Protein AF-A0A953W016-F1 (afdb_monomer_lite)

Radius of gyration: 13.23 Å; chains: 1; bounding box: 31×16×40 Å

Structure (mmCIF, N/CA/C/O backbone):
data_AF-A0A953W016-F1
#
_entry.id   AF-A0A953W016-F1
#
loop_
_atom_site.group_PDB
_atom_site.id
_atom_site.type_symbol
_atom_site.label_atom_id
_atom_site.label_alt_id
_atom_site.label_comp_id
_atom_site.label_asym_id
_atom_site.label_entity_id
_atom_site.label_seq_id
_atom_site.pdbx_PDB_ins_code
_atom_site.Cartn_x
_atom_site.Cartn_y
_atom_site.Cartn_z
_atom_site.occupancy
_atom_site.B_iso_or_equiv
_atom_site.auth_seq_id
_atom_site.auth_comp_id
_atom_site.auth_asym_id
_atom_site.auth_atom_id
_atom_site.pdbx_PDB_model_num
ATOM 1 N N . CYS A 1 1 ? -18.740 -0.550 -14.344 1.00 52.22 1 CYS A N 1
ATOM 2 C CA . CYS A 1 1 ? -17.796 -0.149 -15.410 1.00 52.22 1 CYS A CA 1
ATOM 3 C C . CYS A 1 1 ? -16.433 0.386 -14.927 1.00 52.22 1 CYS A C 1
ATOM 5 O O . CYS A 1 1 ? -15.689 0.870 -15.760 1.00 52.22 1 CYS A O 1
ATOM 7 N N . TYR A 1 2 ? -16.025 0.238 -13.652 1.00 49.66 2 TYR A N 1
ATOM 8 C CA . TYR A 1 2 ? -14.630 0.521 -13.235 1.00 49.66 2 TYR A CA 1
ATOM 9 C C . TYR A 1 2 ? -13.663 -0.660 -13.467 1.00 49.66 2 TYR A C 1
ATOM 11 O O . TYR A 1 2 ? -12.456 -0.461 -13.545 1.00 49.66 2 TYR A O 1
ATOM 19 N N . ARG A 1 3 ? -14.187 -1.890 -13.593 1.00 50.94 3 ARG A N 1
ATOM 20 C CA . ARG A 1 3 ? -13.387 -3.113 -13.778 1.00 50.94 3 ARG A CA 1
ATOM 21 C C . ARG A 1 3 ? -12.781 -3.247 -15.180 1.00 50.94 3 ARG A C 1
ATOM 23 O O . ARG A 1 3 ? -11.671 -3.746 -15.284 1.00 50.94 3 ARG A O 1
ATOM 30 N N . ASP A 1 4 ? -13.446 -2.734 -16.215 1.00 52.25 4 ASP A N 1
ATOM 31 C CA . ASP A 1 4 ? -12.969 -2.864 -17.604 1.00 52.25 4 ASP A CA 1
ATOM 32 C C . ASP A 1 4 ? -11.872 -1.839 -17.944 1.00 52.25 4 ASP A C 1
ATOM 34 O O . ASP A 1 4 ? -10.994 -2.102 -18.753 1.00 52.25 4 ASP A O 1
ATOM 38 N N . ALA A 1 5 ? -11.820 -0.690 -17.261 1.00 52.41 5 ALA A N 1
ATOM 39 C CA . ALA A 1 5 ? -10.711 0.260 -17.421 1.00 52.41 5 ALA A CA 1
ATOM 40 C C . ALA A 1 5 ? -9.352 -0.318 -16.957 1.00 52.41 5 ALA A C 1
ATOM 42 O O . ALA A 1 5 ? -8.296 0.185 -17.340 1.00 52.41 5 ALA A O 1
ATOM 43 N N . LEU A 1 6 ? -9.366 -1.395 -16.158 1.00 52.50 6 LEU A N 1
ATOM 44 C CA . LEU A 1 6 ? -8.164 -2.092 -15.695 1.00 52.50 6 LEU A CA 1
ATOM 45 C C . LEU A 1 6 ? -7.578 -3.059 -16.743 1.00 52.50 6 LEU A C 1
ATOM 47 O O . LEU A 1 6 ? -6.453 -3.516 -16.550 1.00 52.50 6 LEU A O 1
ATOM 51 N N . THR A 1 7 ? -8.275 -3.354 -17.852 1.00 50.62 7 THR A N 1
ATOM 52 C CA . THR A 1 7 ? -7.740 -4.224 -18.923 1.00 50.62 7 THR A CA 1
ATOM 53 C C . THR A 1 7 ? -6.905 -3.481 -19.972 1.00 50.62 7 THR A C 1
ATOM 55 O O . THR A 1 7 ? -6.077 -4.102 -20.630 1.00 50.62 7 THR A O 1
ATOM 58 N N . GLU A 1 8 ? -7.060 -2.161 -20.114 1.00 49.41 8 GLU A N 1
ATOM 59 C CA . GLU A 1 8 ? -6.201 -1.328 -20.982 1.00 49.41 8 GLU A CA 1
ATOM 60 C C . GLU A 1 8 ? -4.835 -1.031 -20.321 1.00 49.41 8 GLU A C 1
ATOM 62 O O . GLU A 1 8 ? -3.810 -0.962 -20.999 1.00 49.41 8 GLU A O 1
ATOM 67 N N . ARG A 1 9 ? -4.795 -0.937 -18.980 1.00 50.28 9 ARG A N 1
ATOM 68 C CA . ARG A 1 9 ? -3.578 -0.769 -18.158 1.00 50.28 9 ARG A CA 1
ATOM 69 C C . ARG A 1 9 ? -3.252 -2.063 -17.410 1.00 50.28 9 ARG A C 1
ATOM 71 O O . ARG A 1 9 ? -3.265 -2.090 -16.184 1.00 50.28 9 ARG A O 1
ATOM 78 N N . THR A 1 10 ? -3.000 -3.160 -18.111 1.00 58.78 10 THR A N 1
ATOM 79 C CA . THR A 1 10 ? -2.499 -4.374 -17.451 1.00 58.78 10 THR A CA 1
ATOM 80 C C . THR A 1 10 ? -1.057 -4.168 -16.980 1.00 58.78 10 THR A C 1
ATOM 82 O O . THR A 1 10 ? -0.272 -3.474 -17.635 1.00 58.78 10 THR A O 1
ATOM 85 N N . ARG A 1 11 ? -0.695 -4.801 -15.851 1.00 56.78 11 ARG A N 1
ATOM 86 C CA . ARG A 1 11 ? 0.676 -4.858 -15.299 1.00 56.78 11 ARG A CA 1
ATOM 87 C C . ARG A 1 11 ? 1.731 -5.185 -16.370 1.00 56.78 11 ARG A C 1
ATOM 89 O O . ARG A 1 11 ? 2.862 -4.735 -16.259 1.00 56.78 11 ARG A O 1
ATOM 96 N N . ASP A 1 12 ? 1.339 -5.898 -17.422 1.00 55.97 12 ASP A N 1
ATOM 97 C CA . ASP A 1 12 ? 2.223 -6.378 -18.484 1.00 55.97 12 ASP A CA 1
ATOM 98 C C . ASP A 1 12 ? 2.557 -5.342 -19.571 1.00 55.97 12 ASP A C 1
ATOM 100 O O . ASP A 1 12 ? 3.555 -5.505 -20.269 1.00 55.97 12 ASP A O 1
ATOM 104 N N . ARG A 1 13 ? 1.752 -4.281 -19.748 1.00 67.38 13 ARG A N 1
ATOM 105 C CA . ARG A 1 13 ? 1.984 -3.266 -20.800 1.00 67.38 13 ARG A CA 1
ATOM 106 C C . ARG A 1 13 ? 2.630 -1.988 -20.280 1.00 67.38 13 ARG A C 1
ATOM 108 O O . ARG A 1 13 ? 3.533 -1.464 -20.923 1.00 67.38 13 ARG A O 1
ATOM 115 N N . VAL A 1 14 ? 2.161 -1.486 -19.138 1.00 81.12 14 VAL A N 1
ATOM 116 C CA . VAL A 1 14 ? 2.638 -0.230 -18.528 1.00 81.12 14 VAL A CA 1
ATOM 117 C C . VAL A 1 14 ? 2.718 -0.362 -16.996 1.00 81.12 14 VAL A C 1
ATOM 119 O O . VAL A 1 14 ? 1.955 0.276 -16.267 1.00 81.12 14 VAL A O 1
ATOM 122 N N . PRO A 1 15 ? 3.622 -1.218 -16.475 1.00 79.38 15 PRO A N 1
ATOM 123 C CA . PRO A 1 15 ? 3.668 -1.584 -15.054 1.00 79.38 15 PRO A CA 1
ATOM 124 C C . PRO A 1 15 ? 3.811 -0.384 -14.110 1.00 79.38 15 PRO A C 1
ATOM 126 O O . PRO A 1 15 ? 3.163 -0.350 -13.065 1.00 79.38 15 PRO A O 1
ATOM 129 N N . LEU A 1 16 ? 4.616 0.616 -14.485 1.00 86.44 16 LEU A N 1
ATOM 130 C CA . LEU A 1 16 ? 4.865 1.806 -13.664 1.00 86.44 16 LEU A CA 1
ATOM 131 C C . LEU A 1 16 ? 3.616 2.686 -13.537 1.00 86.44 16 LEU A C 1
ATOM 133 O O . LEU A 1 16 ? 3.205 3.035 -12.434 1.00 86.44 16 LEU A O 1
ATOM 137 N N . ASP A 1 17 ? 2.965 2.984 -14.658 1.00 85.94 17 ASP A N 1
ATOM 138 C CA . ASP A 1 17 ? 1.747 3.795 -14.704 1.00 85.94 17 ASP A CA 1
ATOM 139 C C . ASP A 1 17 ? 0.569 3.126 -13.990 1.00 85.94 17 ASP A C 1
ATOM 141 O O . ASP A 1 17 ? -0.243 3.783 -13.326 1.00 85.94 17 ASP A O 1
ATOM 145 N N . TRP A 1 18 ? 0.468 1.804 -14.126 1.00 88.81 18 TRP A N 1
ATOM 146 C CA . TRP A 1 18 ? -0.498 1.009 -13.385 1.00 88.81 18 TRP A CA 1
ATOM 147 C C . TRP A 1 18 ? -0.228 1.082 -11.877 1.00 88.81 18 TRP A C 1
ATOM 149 O O . TRP A 1 18 ? -1.141 1.386 -11.108 1.00 88.81 18 TRP A O 1
ATOM 159 N N . ALA A 1 19 ? 1.026 0.902 -11.456 1.00 92.44 19 ALA A N 1
ATOM 160 C CA . ALA A 1 19 ? 1.414 0.971 -10.052 1.00 92.44 19 ALA A CA 1
ATOM 161 C C . ALA A 1 19 ? 1.183 2.366 -9.449 1.00 92.44 19 ALA A C 1
ATOM 163 O O . ALA A 1 19 ? 0.632 2.474 -8.357 1.00 92.44 19 ALA A O 1
ATOM 164 N N . MET A 1 20 ? 1.495 3.443 -10.176 1.00 91.38 20 MET A N 1
ATOM 165 C CA . MET A 1 20 ? 1.177 4.812 -9.747 1.00 91.38 20 MET A CA 1
ATOM 166 C C . MET A 1 20 ? -0.326 5.015 -9.548 1.00 91.38 20 MET A C 1
ATOM 168 O O . MET A 1 20 ? -0.754 5.590 -8.547 1.00 91.38 20 MET A O 1
ATOM 172 N N . THR A 1 21 ? -1.140 4.515 -10.481 1.00 91.56 21 THR A N 1
ATOM 173 C CA . THR A 1 21 ? -2.603 4.618 -10.390 1.00 91.56 21 THR A CA 1
ATOM 174 C C . THR A 1 21 ? -3.124 3.884 -9.156 1.00 91.56 21 THR A C 1
ATOM 176 O O . THR A 1 21 ? -3.921 4.439 -8.401 1.00 91.56 21 THR A O 1
ATOM 179 N N . ARG A 1 22 ? -2.618 2.671 -8.911 1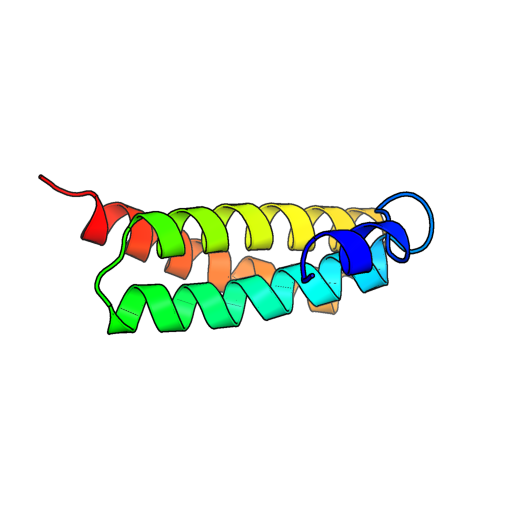.00 92.94 22 ARG A N 1
ATOM 180 C CA . ARG A 1 22 ? -2.985 1.842 -7.757 1.00 92.94 22 ARG A CA 1
ATOM 181 C C . ARG A 1 22 ? -2.540 2.449 -6.429 1.00 92.94 22 ARG A C 1
ATOM 183 O O . ARG A 1 22 ? -3.312 2.445 -5.481 1.00 92.94 22 ARG A O 1
ATOM 190 N N . GLY A 1 23 ? -1.343 3.026 -6.350 1.00 94.44 23 GLY A N 1
ATOM 191 C CA . GLY A 1 23 ? -0.885 3.699 -5.131 1.00 94.44 23 GLY A CA 1
ATOM 192 C C . GLY A 1 23 ? -1.695 4.959 -4.800 1.00 94.44 23 GLY A C 1
ATOM 193 O O . GLY A 1 23 ? -2.032 5.190 -3.639 1.00 94.44 23 GLY A O 1
ATOM 194 N N . ASN A 1 24 ? -2.098 5.730 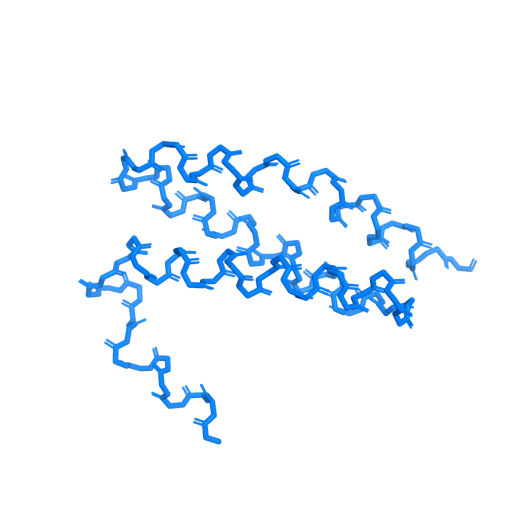-5.815 1.00 94.50 24 ASN A N 1
ATOM 195 C CA . ASN A 1 24 ? -2.980 6.888 -5.625 1.00 94.50 24 ASN A CA 1
ATOM 196 C C . ASN A 1 24 ? -4.389 6.477 -5.164 1.00 94.50 24 ASN A C 1
ATOM 198 O O . ASN A 1 24 ? -4.955 7.107 -4.269 1.00 94.50 24 ASN A O 1
ATOM 202 N N . GLU A 1 25 ? -4.947 5.409 -5.741 1.00 96.19 25 GLU A N 1
ATOM 203 C CA . GLU A 1 25 ? -6.205 4.812 -5.276 1.00 96.19 25 GLU A CA 1
ATOM 204 C C . GLU A 1 25 ? -6.090 4.372 -3.809 1.00 96.19 25 GLU A C 1
ATOM 206 O O . GLU A 1 25 ? -6.944 4.710 -2.986 1.00 96.19 25 GLU A O 1
ATOM 211 N N . ALA A 1 26 ? -4.987 3.717 -3.449 1.00 97.06 26 ALA A N 1
ATOM 212 C CA . ALA A 1 26 ? -4.733 3.259 -2.094 1.00 97.06 26 ALA A CA 1
ATOM 213 C C . ALA A 1 26 ? -4.672 4.402 -1.066 1.00 97.06 26 ALA A C 1
ATOM 215 O O . ALA A 1 26 ? -5.179 4.255 0.046 1.00 97.06 26 ALA A O 1
ATOM 216 N N . PHE A 1 27 ? -4.123 5.567 -1.428 1.00 96.31 27 PHE A N 1
ATOM 217 C CA . PHE A 1 27 ? -4.179 6.760 -0.574 1.00 96.31 27 PHE A CA 1
ATOM 218 C C . PHE A 1 27 ? -5.616 7.224 -0.332 1.00 96.31 27 PHE A C 1
ATOM 220 O O . PHE A 1 27 ? -5.983 7.516 0.807 1.00 96.31 27 PHE A O 1
ATOM 227 N N . ALA A 1 28 ? -6.451 7.263 -1.373 1.00 96.81 28 ALA A N 1
ATOM 228 C CA . ALA A 1 28 ? -7.855 7.633 -1.222 1.00 96.81 28 ALA A CA 1
ATOM 229 C C . ALA A 1 28 ? -8.614 6.626 -0.340 1.00 96.81 28 ALA A C 1
ATOM 231 O O . ALA A 1 28 ? -9.370 7.030 0.549 1.00 96.81 28 ALA A O 1
ATOM 232 N N . LEU A 1 29 ? -8.366 5.326 -0.533 1.00 97.81 29 LEU A N 1
ATOM 233 C CA . LEU A 1 29 ? -8.929 4.257 0.293 1.00 97.81 29 LEU A CA 1
ATOM 234 C C . LEU A 1 29 ? -8.498 4.382 1.756 1.00 97.81 29 LEU A C 1
ATOM 236 O O . LEU A 1 29 ? -9.338 4.242 2.642 1.00 97.81 29 LEU A O 1
ATOM 240 N N . LEU A 1 30 ? -7.231 4.713 2.022 1.00 96.88 30 LEU A N 1
ATOM 241 C CA . LEU A 1 30 ? -6.723 4.899 3.380 1.00 96.88 30 LEU A CA 1
ATOM 242 C C . LEU A 1 30 ? -7.448 6.044 4.099 1.00 96.88 30 LEU A C 1
ATOM 244 O O . LEU A 1 30 ? -7.911 5.878 5.226 1.00 96.88 30 LEU A O 1
ATOM 248 N N . GLN A 1 31 ? -7.622 7.185 3.427 1.00 97.00 31 GLN A N 1
ATOM 249 C CA . GLN A 1 31 ? -8.371 8.315 3.984 1.00 97.00 31 GLN A CA 1
ATOM 250 C C . GLN A 1 31 ? -9.850 7.965 4.209 1.00 97.00 31 GLN A C 1
ATOM 252 O O . GLN A 1 31 ? -10.452 8.398 5.194 1.00 97.00 31 GLN A O 1
ATOM 257 N N . LEU A 1 32 ? -10.450 7.172 3.317 1.00 97.62 32 LEU A N 1
ATOM 258 C CA . LEU A 1 32 ? -11.832 6.726 3.466 1.00 97.62 32 LEU A CA 1
ATOM 259 C C . LEU A 1 32 ? -11.997 5.755 4.640 1.00 97.62 32 LEU A C 1
ATOM 261 O O . LEU A 1 32 ? -12.947 5.897 5.410 1.00 97.62 32 LEU A O 1
ATOM 265 N N . ALA A 1 33 ? -11.057 4.824 4.802 1.00 97.50 33 ALA A N 1
ATOM 266 C CA . ALA A 1 33 ? -11.009 3.877 5.906 1.00 97.50 33 ALA A CA 1
ATOM 267 C C . ALA A 1 33 ? -10.928 4.591 7.260 1.00 97.50 33 ALA A C 1
ATOM 269 O O . ALA A 1 33 ? -11.673 4.255 8.179 1.00 97.50 33 ALA A O 1
ATOM 270 N N . GLU A 1 34 ? -10.093 5.632 7.370 1.00 96.31 34 GLU A N 1
ATOM 271 C CA . GLU A 1 34 ? -10.008 6.459 8.580 1.00 96.31 34 GLU A CA 1
ATOM 272 C C . GLU A 1 34 ? -11.333 7.150 8.897 1.00 96.31 34 GLU A C 1
ATOM 274 O O . GLU A 1 34 ? -11.787 7.121 10.039 1.00 96.31 34 GLU A O 1
ATOM 279 N N . ARG A 1 35 ? -11.972 7.748 7.885 1.00 97.50 35 ARG A N 1
ATOM 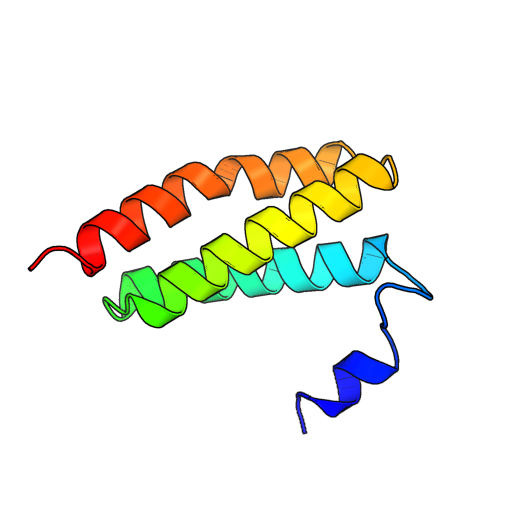280 C CA . ARG A 1 35 ? -13.228 8.491 8.064 1.00 97.50 35 ARG A CA 1
ATOM 281 C C . ARG A 1 35 ? -14.421 7.601 8.388 1.00 97.50 35 ARG A C 1
ATOM 283 O O . ARG A 1 35 ? -15.336 8.057 9.065 1.00 97.50 35 ARG A O 1
ATOM 290 N N . ARG A 1 36 ? -14.448 6.383 7.849 1.00 97.38 36 ARG A N 1
ATOM 291 C CA . ARG A 1 36 ? -15.571 5.446 7.995 1.00 97.38 36 ARG A CA 1
ATOM 292 C C . ARG A 1 36 ? -15.346 4.385 9.068 1.00 97.38 36 ARG A C 1
ATOM 294 O O . ARG A 1 36 ? -16.257 3.607 9.307 1.00 97.38 36 ARG A O 1
ATOM 301 N N . ALA A 1 37 ? -14.168 4.367 9.697 1.00 96.50 37 ALA A N 1
ATOM 302 C CA . ALA A 1 37 ? -13.740 3.296 10.595 1.00 96.50 37 ALA A CA 1
ATOM 303 C C . ALA A 1 37 ? -13.899 1.902 9.951 1.00 96.50 37 ALA A C 1
ATOM 305 O O . ALA A 1 37 ? -14.347 0.953 10.583 1.00 96.50 37 ALA A O 1
ATOM 306 N N . ASP A 1 38 ? -13.533 1.798 8.671 1.00 97.50 38 ASP A N 1
ATOM 307 C CA . ASP A 1 38 ? -13.744 0.603 7.855 1.00 97.50 38 ASP A CA 1
ATOM 308 C C . ASP A 1 38 ? -12.433 -0.184 7.689 1.00 97.50 38 ASP A C 1
ATOM 310 O O . ASP A 1 38 ? -11.494 0.249 7.009 1.00 97.50 38 ASP A O 1
ATOM 314 N N . ALA A 1 39 ? -12.369 -1.351 8.334 1.00 96.25 39 ALA A N 1
ATOM 315 C CA . ALA A 1 39 ? -11.203 -2.227 8.310 1.00 96.25 39 ALA A CA 1
ATOM 316 C C . ALA A 1 39 ? -10.961 -2.880 6.936 1.00 96.25 39 ALA A C 1
ATOM 318 O O . ALA A 1 39 ? -9.809 -3.163 6.592 1.00 96.25 39 ALA A O 1
ATOM 319 N N . ASP A 1 40 ? -12.010 -3.112 6.138 1.00 97.00 40 ASP A N 1
ATOM 320 C CA . ASP A 1 40 ? -11.877 -3.691 4.799 1.00 97.00 40 ASP A CA 1
ATOM 321 C C . ASP A 1 40 ? -11.214 -2.695 3.850 1.00 97.00 40 ASP A C 1
ATOM 323 O O . ASP A 1 40 ? -10.310 -3.068 3.095 1.00 97.00 40 ASP A O 1
ATOM 327 N N . LEU A 1 41 ? -11.602 -1.419 3.927 1.00 97.38 41 LEU A N 1
ATOM 328 C CA . LEU A 1 41 ? -10.956 -0.350 3.164 1.00 97.38 41 LEU A CA 1
ATOM 329 C C . LEU A 1 41 ? -9.492 -0.161 3.582 1.00 97.38 41 LEU A C 1
ATOM 331 O O . LEU A 1 41 ? -8.628 0.003 2.719 1.00 97.38 41 LEU A O 1
ATOM 335 N N . ALA A 1 42 ? -9.187 -0.250 4.882 1.00 97.75 42 ALA A N 1
ATOM 336 C CA . ALA A 1 42 ? -7.810 -0.169 5.372 1.00 97.75 42 ALA A CA 1
ATOM 337 C C . ALA A 1 42 ? -6.942 -1.326 4.842 1.00 97.75 42 ALA A C 1
ATOM 339 O O . ALA A 1 42 ? -5.808 -1.106 4.410 1.00 97.75 42 ALA A O 1
ATOM 340 N N . ARG A 1 43 ? -7.477 -2.557 4.822 1.00 98.06 43 ARG A N 1
ATOM 341 C CA . ARG A 1 43 ? -6.776 -3.738 4.286 1.00 98.06 43 ARG A CA 1
ATOM 342 C C . ARG A 1 43 ? -6.546 -3.637 2.781 1.00 98.06 43 ARG A C 1
ATOM 344 O O . ARG A 1 43 ? -5.454 -3.956 2.316 1.00 98.06 43 ARG A O 1
ATOM 351 N N . GLN A 1 44 ? -7.537 -3.157 2.030 1.00 97.56 44 GLN A N 1
ATOM 352 C CA . GLN A 1 44 ? -7.395 -2.921 0.590 1.00 97.56 44 GLN A CA 1
ATOM 353 C C . GLN A 1 44 ? -6.323 -1.868 0.293 1.00 97.56 44 GLN A C 1
ATOM 355 O O . GLN A 1 44 ? -5.459 -2.106 -0.550 1.00 97.56 44 GLN A O 1
ATOM 360 N N . ALA A 1 45 ? -6.323 -0.750 1.027 1.00 97.81 45 ALA A N 1
ATOM 361 C CA . ALA A 1 45 ? -5.297 0.281 0.901 1.00 97.81 45 ALA A CA 1
ATOM 362 C C . ALA A 1 45 ? -3.890 -0.276 1.171 1.00 97.81 45 ALA A C 1
ATOM 364 O O . ALA A 1 45 ? -2.970 -0.045 0.391 1.00 97.81 45 ALA A O 1
ATOM 365 N N . LEU A 1 46 ? -3.720 -1.062 2.240 1.00 98.12 46 LEU A N 1
ATOM 366 C CA . LEU A 1 46 ? -2.435 -1.679 2.574 1.00 98.12 46 LEU A CA 1
ATOM 367 C C . LEU A 1 46 ? -1.929 -2.618 1.465 1.00 98.12 46 LEU A C 1
ATOM 369 O O . LEU A 1 46 ? -0.751 -2.562 1.097 1.00 98.12 46 LEU A O 1
ATOM 373 N N . ALA A 1 47 ? -2.810 -3.459 0.920 1.00 97.06 47 ALA A N 1
ATOM 374 C CA . ALA A 1 47 ? -2.457 -4.382 -0.154 1.00 97.06 47 ALA A CA 1
ATOM 375 C C . ALA A 1 47 ? -2.021 -3.627 -1.420 1.00 97.06 47 ALA A C 1
ATOM 377 O O . ALA A 1 47 ? -0.962 -3.914 -1.977 1.00 97.06 47 ALA A O 1
ATOM 378 N N . GLN A 1 48 ? -2.796 -2.617 -1.832 1.00 96.44 48 GLN A N 1
ATOM 379 C CA . GLN A 1 48 ? -2.485 -1.819 -3.017 1.00 96.44 48 GLN A CA 1
ATOM 380 C C . GLN A 1 48 ? -1.208 -0.982 -2.849 1.00 96.44 48 GLN A C 1
ATOM 382 O O . GLN A 1 48 ? -0.431 -0.892 -3.795 1.00 96.44 48 GLN A O 1
ATOM 387 N N . LEU A 1 49 ? -0.952 -0.414 -1.662 1.00 96.75 49 LEU A N 1
ATOM 388 C CA . LEU A 1 49 ? 0.288 0.324 -1.387 1.00 96.75 49 LEU A CA 1
ATOM 389 C C . LEU A 1 49 ? 1.522 -0.562 -1.505 1.00 96.75 49 LEU A C 1
ATOM 391 O O . LEU A 1 49 ? 2.497 -0.172 -2.143 1.00 96.75 49 LEU A O 1
ATOM 395 N N . THR A 1 50 ? 1.462 -1.752 -0.910 1.00 96.56 50 THR A N 1
ATOM 396 C CA . THR A 1 50 ? 2.566 -2.717 -0.942 1.00 96.56 50 THR A CA 1
ATOM 397 C C . THR A 1 50 ? 2.865 -3.161 -2.374 1.00 96.56 50 THR A C 1
ATOM 399 O O . THR A 1 50 ? 4.017 -3.162 -2.800 1.00 96.56 50 THR A O 1
ATOM 402 N N . GLU A 1 51 ? 1.825 -3.490 -3.143 1.00 94.75 51 GLU A N 1
ATOM 403 C CA . GLU A 1 51 ? 1.963 -3.925 -4.534 1.00 94.75 51 GLU A CA 1
ATOM 404 C C . GLU A 1 51 ? 2.499 -2.807 -5.441 1.00 94.75 51 GLU A C 1
ATOM 406 O O . GLU A 1 51 ? 3.434 -3.027 -6.213 1.00 94.75 51 GLU A O 1
ATOM 411 N N . ALA A 1 52 ? 1.946 -1.597 -5.322 1.00 93.50 52 ALA A N 1
ATOM 412 C CA . ALA A 1 52 ? 2.375 -0.444 -6.103 1.00 93.50 52 ALA A CA 1
ATOM 413 C C . ALA A 1 52 ? 3.838 -0.077 -5.819 1.00 93.50 52 ALA A C 1
ATOM 415 O O . ALA A 1 52 ? 4.613 0.132 -6.752 1.00 93.50 52 ALA A O 1
ATOM 416 N N . ALA A 1 53 ? 4.228 -0.034 -4.543 1.00 94.69 53 ALA A N 1
ATOM 417 C CA . ALA A 1 53 ? 5.602 0.239 -4.142 1.00 94.69 53 ALA A CA 1
ATOM 418 C C . ALA A 1 53 ? 6.587 -0.777 -4.733 1.00 94.69 53 ALA A C 1
ATOM 420 O O . ALA A 1 53 ? 7.593 -0.380 -5.320 1.00 94.69 53 ALA A O 1
ATOM 421 N N . GLN A 1 54 ? 6.269 -2.072 -4.638 1.00 92.19 54 GLN A N 1
ATOM 422 C CA . GLN A 1 54 ? 7.126 -3.134 -5.158 1.00 92.19 54 GLN A CA 1
ATOM 423 C C . GLN A 1 54 ? 7.303 -3.024 -6.678 1.00 92.19 54 GLN A C 1
ATOM 425 O O . GLN A 1 54 ? 8.429 -3.039 -7.164 1.00 92.19 54 GLN A O 1
ATOM 430 N N . VAL A 1 55 ? 6.214 -2.833 -7.432 1.00 91.12 55 VAL A N 1
ATOM 431 C CA . VAL A 1 55 ? 6.287 -2.708 -8.899 1.00 91.12 55 VAL A CA 1
ATOM 432 C C . VAL A 1 55 ? 7.086 -1.475 -9.327 1.00 91.12 55 VAL A C 1
ATOM 434 O O . VAL A 1 55 ? 7.861 -1.547 -10.281 1.00 91.12 55 VAL A O 1
ATOM 437 N N . LEU A 1 56 ? 6.945 -0.351 -8.621 1.00 91.56 56 LEU A N 1
ATOM 438 C CA . LEU A 1 56 ? 7.734 0.850 -8.899 1.00 91.56 56 LEU A CA 1
ATOM 439 C C . LEU A 1 56 ? 9.212 0.658 -8.572 1.00 91.56 56 LEU A C 1
ATOM 441 O O . LEU A 1 56 ? 10.063 1.113 -9.333 1.00 91.56 56 LEU A O 1
ATOM 445 N N . ARG A 1 57 ? 9.519 -0.024 -7.467 1.00 90.75 57 ARG A N 1
ATOM 446 C CA . ARG A 1 57 ? 10.888 -0.349 -7.067 1.00 90.75 57 ARG A CA 1
ATOM 447 C C . ARG A 1 57 ? 11.558 -1.260 -8.093 1.00 90.75 57 ARG A C 1
ATOM 449 O O . ARG A 1 57 ? 12.648 -0.932 -8.556 1.00 90.75 57 ARG A O 1
ATOM 456 N N . ASP A 1 58 ? 10.880 -2.329 -8.501 1.00 88.44 58 ASP A N 1
ATOM 457 C CA . ASP A 1 58 ? 11.377 -3.287 -9.498 1.00 88.44 58 ASP A CA 1
ATOM 458 C C . ASP A 1 58 ? 11.557 -2.645 -10.879 1.00 88.44 58 ASP A C 1
ATOM 460 O O . ASP A 1 58 ? 12.492 -2.973 -11.606 1.00 88.44 58 ASP A O 1
ATOM 464 N N . GLY A 1 59 ? 10.694 -1.691 -11.234 1.00 86.44 59 GLY A N 1
ATOM 465 C CA . GLY A 1 59 ? 10.801 -0.928 -12.476 1.00 86.44 59 GLY A CA 1
ATOM 466 C C . GLY A 1 59 ? 11.714 0.305 -12.403 1.00 86.44 59 GLY A C 1
ATOM 467 O O . GLY A 1 59 ? 11.724 1.098 -13.342 1.00 86.44 59 GLY A O 1
ATOM 468 N N . GLY A 1 60 ? 12.464 0.500 -11.310 1.00 86.31 60 GLY A N 1
ATOM 469 C CA . GLY A 1 60 ? 13.460 1.572 -11.167 1.00 86.31 60 GLY A CA 1
ATOM 470 C C . GLY A 1 60 ? 12.902 2.963 -10.839 1.00 86.31 60 GLY A C 1
ATOM 471 O O . GLY A 1 60 ? 13.656 3.935 -10.793 1.00 86.31 60 GLY A O 1
ATOM 472 N N . HIS A 1 61 ? 11.604 3.089 -10.560 1.00 83.94 61 HIS A N 1
ATOM 473 C CA . HIS A 1 61 ? 10.947 4.355 -10.232 1.00 83.94 61 HIS A CA 1
ATOM 474 C C . HIS A 1 61 ? 10.975 4.657 -8.718 1.00 83.94 61 HIS A C 1
ATOM 476 O O . HIS A 1 61 ? 9.944 4.866 -8.070 1.00 83.94 61 HIS A O 1
ATOM 482 N N . ILE A 1 62 ? 12.181 4.732 -8.150 1.00 83.94 62 ILE A N 1
ATOM 483 C CA . ILE A 1 62 ? 12.421 4.789 -6.695 1.00 83.94 62 ILE A CA 1
ATOM 484 C C . ILE A 1 62 ? 11.678 5.921 -5.955 1.00 83.94 62 ILE A C 1
ATOM 486 O O . ILE A 1 62 ? 11.054 5.618 -4.938 1.00 83.94 62 ILE A O 1
ATOM 490 N N . PRO A 1 63 ? 11.620 7.181 -6.441 1.00 89.38 63 PRO A N 1
ATOM 491 C CA . PRO A 1 63 ? 10.968 8.256 -5.680 1.00 89.38 63 PRO A CA 1
ATOM 492 C C . PRO A 1 63 ? 9.476 8.014 -5.395 1.00 89.38 63 PRO A C 1
ATOM 494 O O . PRO A 1 63 ? 8.952 8.405 -4.349 1.00 89.38 63 PRO A O 1
ATOM 497 N N . TRP A 1 64 ? 8.774 7.350 -6.318 1.00 82.12 64 TRP A N 1
ATOM 498 C CA . TRP A 1 64 ? 7.362 7.015 -6.125 1.00 82.12 64 TRP A CA 1
ATOM 499 C C . TRP A 1 64 ? 7.181 5.772 -5.259 1.00 82.12 64 TRP A C 1
ATOM 501 O O . TRP A 1 64 ? 6.263 5.751 -4.441 1.00 82.12 64 TRP A O 1
ATOM 511 N N . ALA A 1 65 ? 8.077 4.784 -5.371 1.00 90.56 65 ALA A N 1
ATOM 512 C CA . ALA A 1 65 ? 8.087 3.640 -4.462 1.00 90.56 65 ALA A CA 1
ATOM 513 C C . ALA A 1 65 ? 8.222 4.111 -3.004 1.00 90.56 65 ALA A C 1
ATOM 515 O O . ALA A 1 65 ? 7.370 3.800 -2.176 1.00 90.56 65 ALA A O 1
ATOM 516 N N . GLU A 1 66 ? 9.199 4.975 -2.717 1.00 92.19 66 GLU A N 1
ATOM 517 C CA . GLU A 1 66 ? 9.409 5.546 -1.378 1.00 92.19 66 GLU A CA 1
ATOM 518 C C . GLU A 1 66 ? 8.207 6.363 -0.880 1.00 92.19 66 GLU A C 1
ATOM 520 O O . GLU A 1 66 ? 7.886 6.364 0.312 1.00 92.19 66 GLU A O 1
ATOM 525 N N . THR A 1 67 ? 7.524 7.070 -1.786 1.00 92.94 67 THR A N 1
ATOM 526 C CA . THR A 1 67 ? 6.327 7.853 -1.448 1.00 92.94 67 THR A CA 1
ATOM 527 C C . THR A 1 67 ? 5.197 6.952 -0.952 1.00 92.94 67 THR A C 1
ATOM 529 O O . THR A 1 67 ? 4.565 7.266 0.061 1.00 92.94 67 THR A O 1
ATOM 532 N N . PHE A 1 68 ? 4.958 5.824 -1.623 1.00 92.25 68 PHE A N 1
ATOM 533 C CA . PHE A 1 68 ? 3.934 4.862 -1.214 1.00 92.25 68 PHE A CA 1
ATOM 534 C C . PHE A 1 68 ? 4.3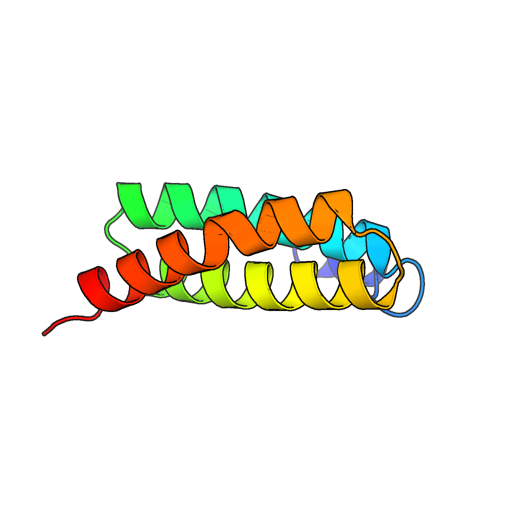51 4.062 0.022 1.00 92.25 68 PHE A C 1
ATOM 536 O O . PHE A 1 68 ? 3.550 3.905 0.944 1.00 92.25 68 PHE A O 1
ATOM 543 N N . GLU A 1 69 ? 5.615 3.648 0.109 1.00 94.62 69 GLU A N 1
ATOM 544 C CA . GLU A 1 69 ? 6.153 2.928 1.268 1.00 94.62 69 GLU A CA 1
ATOM 545 C C . GLU A 1 69 ? 6.023 3.722 2.565 1.00 94.62 69 GLU A C 1
ATOM 547 O O . GLU A 1 69 ? 5.695 3.156 3.607 1.00 94.62 69 GLU A O 1
ATOM 552 N N . ARG A 1 70 ? 6.173 5.050 2.507 1.00 95.69 70 ARG A N 1
ATOM 553 C CA . ARG A 1 70 ? 5.988 5.923 3.673 1.00 95.69 70 ARG A CA 1
ATOM 554 C C . ARG A 1 70 ? 4.593 5.814 4.295 1.00 95.69 70 ARG A C 1
ATOM 556 O O . ARG A 1 70 ? 4.441 6.077 5.485 1.00 95.69 70 ARG A O 1
ATOM 563 N N . GLN A 1 71 ? 3.579 5.439 3.515 1.00 94.62 71 GLN A N 1
ATOM 564 C CA . GLN A 1 71 ? 2.210 5.280 4.010 1.00 94.62 71 GLN A CA 1
ATOM 565 C C . GLN A 1 71 ? 1.886 3.854 4.473 1.00 94.62 71 GLN A C 1
ATOM 567 O O . GLN A 1 71 ? 0.880 3.663 5.157 1.00 94.62 71 GLN A O 1
ATOM 572 N N . ILE A 1 72 ? 2.726 2.857 4.169 1.00 97.12 72 ILE A N 1
ATOM 573 C CA . ILE A 1 72 ? 2.493 1.458 4.566 1.00 97.12 72 ILE A CA 1
ATOM 574 C C . ILE A 1 72 ? 2.360 1.312 6.094 1.00 97.12 72 ILE A C 1
ATOM 576 O O . ILE A 1 72 ? 1.370 0.718 6.527 1.00 97.12 72 ILE A O 1
ATOM 580 N N . PRO A 1 73 ? 3.239 1.896 6.938 1.00 98.00 73 PRO A N 1
ATOM 581 C CA . PRO A 1 73 ? 3.089 1.793 8.391 1.00 98.00 73 PRO A CA 1
ATOM 582 C C . PRO A 1 73 ? 1.786 2.413 8.905 1.00 98.00 73 PRO A C 1
ATOM 584 O O . PRO A 1 73 ? 1.148 1.871 9.807 1.00 98.00 73 PRO A O 1
ATOM 587 N N . LYS A 1 74 ? 1.347 3.526 8.298 1.00 96.00 74 LYS A N 1
ATOM 588 C CA . LYS A 1 74 ? 0.067 4.169 8.623 1.00 96.00 74 LYS A CA 1
ATOM 589 C C . LYS A 1 74 ? -1.103 3.230 8.306 1.00 96.00 74 LYS A C 1
ATOM 591 O O . LYS A 1 74 ? -1.987 3.051 9.143 1.00 96.00 74 LYS A O 1
ATOM 596 N N . ALA A 1 75 ? -1.085 2.597 7.133 1.00 96.81 75 ALA A N 1
ATOM 597 C CA . ALA A 1 75 ? -2.100 1.627 6.733 1.00 96.81 75 ALA A CA 1
ATOM 598 C C . ALA A 1 75 ? -2.112 0.384 7.642 1.00 96.81 75 ALA A C 1
ATOM 600 O O . ALA A 1 75 ? -3.182 -0.042 8.068 1.00 96.81 75 ALA A O 1
ATOM 601 N N . GLN A 1 76 ? -0.946 -0.148 8.021 1.00 97.88 76 GLN A N 1
ATOM 602 C CA . GLN A 1 76 ? -0.831 -1.261 8.974 1.00 97.88 76 GLN A CA 1
ATOM 603 C C . GLN A 1 76 ? -1.416 -0.907 10.344 1.00 97.88 76 GLN A C 1
ATOM 605 O O . GLN A 1 76 ? -2.241 -1.650 10.872 1.00 97.88 76 GLN A O 1
ATOM 610 N N . ALA A 1 77 ? -1.037 0.246 10.901 1.00 97.50 77 ALA A N 1
ATOM 611 C CA . ALA A 1 77 ? -1.557 0.707 12.184 1.00 97.50 77 ALA A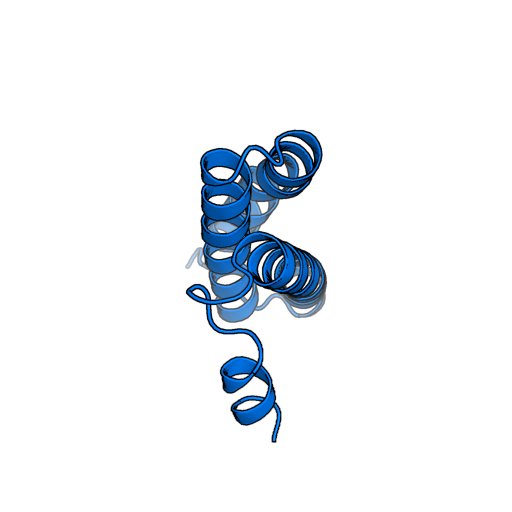 CA 1
ATOM 612 C C . ALA A 1 77 ? -3.082 0.884 12.148 1.00 97.50 77 ALA A C 1
ATOM 614 O O . ALA A 1 77 ? -3.775 0.521 13.100 1.00 97.50 77 ALA A O 1
ATOM 615 N N . LEU A 1 78 ? -3.613 1.402 11.035 1.00 96.88 78 LEU A N 1
ATOM 616 C CA . LEU A 1 78 ? -5.049 1.553 10.840 1.00 96.88 78 LEU A CA 1
ATOM 617 C C . LEU A 1 78 ? -5.769 0.201 10.784 1.00 96.88 78 LEU A C 1
ATOM 619 O O . LEU A 1 78 ? -6.775 0.035 11.468 1.00 96.88 78 LEU A O 1
ATOM 623 N N . VAL A 1 79 ? -5.247 -0.765 10.019 1.00 97.75 79 VAL A N 1
ATOM 624 C CA . VAL A 1 79 ? -5.798 -2.128 9.952 1.00 97.75 79 VAL A CA 1
ATOM 625 C C . VAL A 1 79 ? -5.837 -2.757 11.339 1.00 97.75 79 VAL A C 1
ATOM 627 O O . VAL A 1 79 ? -6.890 -3.243 11.746 1.00 97.75 79 VAL A O 1
ATOM 630 N N . THR A 1 80 ? -4.728 -2.709 12.079 1.00 97.38 80 THR A N 1
ATOM 631 C CA . THR A 1 80 ? -4.646 -3.265 13.436 1.00 97.38 80 THR A CA 1
ATOM 632 C C . THR A 1 80 ? -5.666 -2.614 14.363 1.00 97.38 80 THR A C 1
ATOM 634 O O . THR A 1 80 ? -6.396 -3.313 15.058 1.00 97.38 80 THR A O 1
ATOM 637 N N . ARG A 1 81 ? -5.766 -1.279 14.343 1.00 96.75 81 ARG A N 1
ATOM 638 C CA . ARG A 1 81 ? -6.703 -0.532 15.192 1.00 96.75 81 ARG A CA 1
ATOM 639 C C . ARG A 1 81 ? -8.166 -0.848 14.883 1.00 96.75 81 ARG A C 1
ATOM 641 O O . ARG A 1 81 ? -8.962 -0.925 15.808 1.00 96.75 81 ARG A O 1
ATOM 648 N N . LEU A 1 82 ? -8.524 -0.980 13.607 1.00 95.38 82 LEU A N 1
ATOM 649 C CA . LEU A 1 82 ? -9.909 -1.210 13.178 1.00 95.38 82 LEU A CA 1
ATOM 650 C C . LEU A 1 82 ? -10.316 -2.690 13.186 1.00 95.38 82 LEU A C 1
ATOM 652 O O . LEU A 1 82 ? -11.502 -2.983 13.098 1.00 95.38 82 LEU A O 1
ATOM 656 N N . SER A 1 83 ? -9.352 -3.611 13.268 1.00 91.00 83 SER A N 1
ATOM 657 C CA . SER A 1 83 ? -9.602 -5.061 13.331 1.00 91.00 83 SER A CA 1
ATOM 658 C C . SER A 1 83 ? -9.474 -5.628 14.750 1.00 91.00 83 SER A C 1
ATOM 660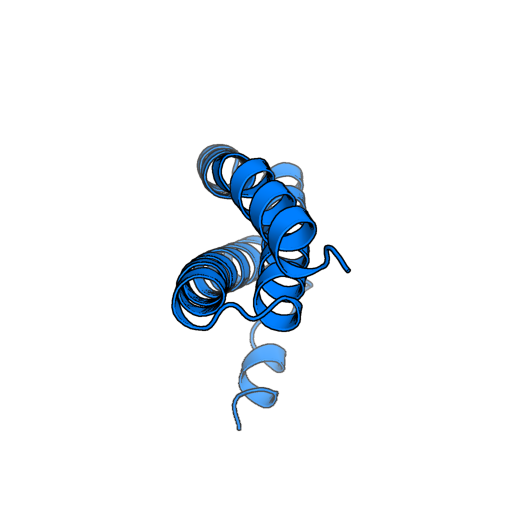 O O . SER A 1 83 ? -9.559 -6.842 14.925 1.00 91.00 83 SER A O 1
ATOM 662 N N . ALA A 1 84 ? -9.222 -4.776 15.749 1.00 86.06 84 ALA A N 1
ATOM 663 C CA . ALA A 1 84 ? -9.216 -5.180 17.149 1.00 86.06 84 ALA A CA 1
ATOM 664 C C . ALA A 1 84 ? -10.648 -5.558 17.597 1.00 86.06 84 ALA A C 1
ATOM 666 O O . ALA A 1 84 ? -11.590 -4.885 17.173 1.00 86.06 84 ALA A O 1
ATOM 667 N N . PRO A 1 85 ? -10.809 -6.634 18.392 1.00 67.62 85 PRO A N 1
ATOM 668 C CA . PRO A 1 85 ? -12.109 -7.138 18.838 1.00 67.62 85 PRO A CA 1
ATOM 669 C C . PRO A 1 85 ? -12.831 -6.208 19.820 1.00 67.62 85 PRO A C 1
ATOM 671 O O . PRO A 1 85 ? -12.145 -5.449 20.545 1.00 67.62 85 PRO A O 1
#

Sequence (85 aa):
CYRDALTERTRDRVPLDWAMTRGNEAFALLQLAERRADADLARQALAQLTEAAQVLRDGGHIPWAETFERQIPKAQALVTRLSAP

Secondary structure (DSSP, 8-state):
--STHHHHS-TTT-HHHHHHHHHHHHHHHHHHHHHHT-HHHHHHHHHHHHHHHHHHHHTT-HHHHHHHHTTHHHHHHHHHHHS--

pLDDT: mean 87.26, std 15.23, range [49.41, 98.12]

Foldseek 3Di:
DVVVVQVVVDCVPPVLVSLLVLLVVLVVLLVVCVVVLPLVSLVSSLVSLVSSLVSCVVVVVNVVSVVSVVCNVVSVVSNCVSVDD